Protein AF-A0A973JFU6-F1 (afdb_monomer_lite)

Radius of gyration: 12.18 Å; chains: 1; bounding box: 25×26×29 Å

Foldseek 3Di:
DADPVLDDPPHGDDDEPPRDYLQVLLQVLQVVLVVVVVVVRDDDDDDFDDDPCTVSSSVSSVNSNVVD

pLDDT: mean 95.03, std 4.84, range [67.62, 98.38]

Secondary structure (DSSP, 8-state):
---GGGB-SSSB---BTTTB-HHHHHHHHHHHHHHHGGGT---------S-TTHHHHHHHHHHHHTT-

Structure (mmCIF, N/CA/C/O backbone):
data_AF-A0A973JFU6-F1
#
_entry.id   AF-A0A973JFU6-F1
#
loop_
_atom_site.group_PDB
_atom_site.id
_atom_site.type_symbol
_atom_site.label_atom_id
_atom_site.label_alt_id
_atom_site.label_comp_id
_atom_site.label_asym_id
_atom_site.label_entity_id
_atom_site.label_seq_id
_atom_site.pdbx_PDB_ins_code
_atom_site.Cartn_x
_atom_site.Cartn_y
_atom_site.Cartn_z
_atom_site.occupancy
_atom_site.B_iso_or_equiv
_atom_site.auth_seq_id
_atom_site.auth_comp_id
_atom_site.auth_asym_id
_atom_site.auth_atom_id
_atom_site.pdbx_PDB_model_num
ATOM 1 N N . MET A 1 1 ? -1.128 -16.068 9.438 1.00 67.62 1 MET A N 1
ATOM 2 C CA . MET A 1 1 ? -1.485 -16.540 8.083 1.00 67.62 1 MET A CA 1
ATOM 3 C C . MET A 1 1 ? -2.358 -15.469 7.448 1.00 67.62 1 MET A C 1
ATOM 5 O O . MET A 1 1 ? -3.162 -14.895 8.172 1.00 67.62 1 MET A O 1
ATOM 9 N N . ILE A 1 2 ? -2.139 -15.132 6.176 1.00 80.88 2 ILE A N 1
ATOM 10 C CA . ILE A 1 2 ? -2.909 -14.091 5.475 1.00 80.88 2 ILE A CA 1
ATOM 11 C C . ILE A 1 2 ? -4.308 -14.634 5.169 1.00 80.88 2 ILE A C 1
ATOM 13 O O . ILE A 1 2 ? -4.418 -15.764 4.700 1.00 80.88 2 ILE A O 1
ATOM 17 N N . ASN A 1 3 ? -5.355 -13.847 5.433 1.00 87.56 3 ASN A N 1
ATOM 18 C CA . ASN A 1 3 ? -6.713 -14.168 4.996 1.00 87.56 3 ASN A CA 1
ATOM 19 C C . ASN A 1 3 ? -6.811 -13.929 3.474 1.00 87.56 3 ASN A C 1
ATOM 21 O O . ASN A 1 3 ? -6.713 -12.773 3.071 1.00 87.56 3 ASN A O 1
ATOM 25 N N . PRO A 1 4 ? -6.978 -14.957 2.620 1.00 90.75 4 PRO A N 1
ATOM 26 C CA . PRO A 1 4 ? -7.003 -14.776 1.167 1.00 90.75 4 PRO A CA 1
ATOM 27 C C . PRO A 1 4 ? -8.231 -13.991 0.684 1.00 90.75 4 PRO A C 1
ATOM 29 O O . PRO A 1 4 ? -8.140 -13.291 -0.319 1.00 90.75 4 PRO A O 1
ATOM 32 N N . GLU A 1 5 ? -9.333 -14.008 1.441 1.00 93.25 5 GLU A N 1
ATOM 33 C CA . GLU A 1 5 ? -10.592 -13.324 1.099 1.00 93.25 5 GLU A CA 1
ATOM 34 C C . GLU A 1 5 ? -10.476 -11.790 1.095 1.00 93.25 5 GLU A C 1
ATOM 36 O O . GLU A 1 5 ? -11.404 -11.076 0.707 1.00 93.25 5 GLU A O 1
ATOM 41 N N . VAL A 1 6 ? -9.338 -11.253 1.549 1.00 94.69 6 VAL A N 1
ATOM 42 C CA . VAL A 1 6 ? -9.060 -9.817 1.465 1.00 94.69 6 VAL A CA 1
ATOM 43 C C . VAL A 1 6 ? -8.774 -9.373 0.039 1.00 94.69 6 VAL A C 1
ATOM 45 O O . VAL A 1 6 ? -8.998 -8.205 -0.263 1.00 94.69 6 VAL A O 1
ATOM 48 N N . PHE A 1 7 ? -8.299 -10.274 -0.826 1.00 95.62 7 PHE A N 1
ATOM 49 C CA . PHE A 1 7 ? -8.082 -10.012 -2.245 1.00 95.62 7 PHE A CA 1
ATOM 50 C C . PHE A 1 7 ? -9.389 -10.248 -2.994 1.00 95.62 7 PHE A C 1
ATOM 52 O O . PHE A 1 7 ? -9.811 -11.383 -3.200 1.00 95.62 7 PHE A O 1
ATOM 59 N N . ARG A 1 8 ? -10.050 -9.159 -3.374 1.00 94.94 8 ARG A N 1
ATOM 60 C CA . ARG A 1 8 ? -11.322 -9.187 -4.094 1.00 94.94 8 ARG A CA 1
ATOM 61 C C . ARG A 1 8 ? -11.083 -8.976 -5.583 1.00 94.94 8 ARG A C 1
ATOM 63 O O . ARG A 1 8 ? -9.961 -8.762 -6.027 1.00 94.94 8 ARG A O 1
ATOM 70 N N . GLU A 1 9 ? -12.166 -9.004 -6.348 1.00 96.31 9 GLU A N 1
ATOM 71 C CA . GLU A 1 9 ? -12.139 -8.861 -7.806 1.00 96.31 9 GLU A CA 1
ATOM 72 C C . GLU A 1 9 ? -11.465 -7.563 -8.284 1.00 96.31 9 GLU A C 1
ATOM 74 O O . GLU A 1 9 ? -10.771 -7.574 -9.296 1.00 96.31 9 GLU A O 1
ATOM 79 N N . TYR A 1 10 ? -11.642 -6.454 -7.557 1.00 95.19 10 TYR A N 1
ATOM 80 C CA . TYR A 1 10 ? -11.185 -5.129 -7.992 1.00 95.19 10 TYR A CA 1
ATOM 81 C C . TYR A 1 10 ? -10.273 -4.401 -6.995 1.00 95.19 10 TYR A C 1
ATOM 83 O O . TYR A 1 10 ? -9.680 -3.386 -7.354 1.00 95.19 10 TYR A O 1
ATOM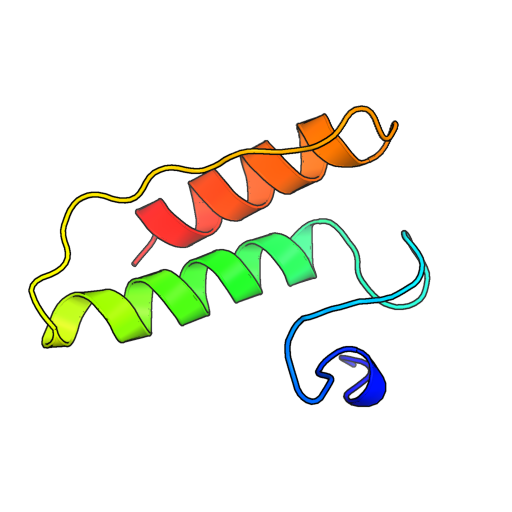 91 N N . ASP A 1 11 ? -10.149 -4.877 -5.753 1.00 96.75 11 ASP A N 1
ATOM 92 C CA . ASP A 1 11 ? -9.276 -4.274 -4.744 1.00 96.75 11 ASP A CA 1
ATOM 93 C C . ASP A 1 11 ? -8.981 -5.208 -3.559 1.00 96.75 11 ASP A C 1
ATOM 95 O O . ASP A 1 11 ? -9.416 -6.358 -3.505 1.00 96.75 11 ASP A O 1
ATOM 99 N N . ILE A 1 12 ? -8.201 -4.699 -2.603 1.00 95.50 12 ILE A N 1
ATOM 100 C CA . ILE A 1 12 ? -7.894 -5.375 -1.344 1.00 95.50 12 ILE A CA 1
ATOM 101 C C . ILE A 1 12 ? -8.708 -4.719 -0.227 1.00 95.50 12 ILE A C 1
ATOM 103 O O . ILE A 1 12 ? -8.551 -3.525 0.039 1.00 95.50 12 ILE A O 1
ATOM 107 N N . ARG A 1 13 ? -9.564 -5.486 0.458 1.00 95.25 13 ARG A N 1
ATOM 108 C CA . ARG A 1 13 ? -10.425 -4.981 1.542 1.00 95.25 13 ARG A CA 1
ATOM 109 C C . ARG A 1 13 ? -10.588 -5.977 2.675 1.00 95.25 13 ARG A C 1
ATOM 111 O O . ARG A 1 13 ? -10.846 -7.155 2.463 1.00 95.25 13 ARG A O 1
ATOM 118 N N . GLY A 1 14 ? -10.563 -5.456 3.895 1.00 93.50 14 GLY A N 1
ATOM 119 C CA . GLY A 1 14 ? -10.688 -6.236 5.118 1.00 93.50 14 GLY A CA 1
ATOM 120 C C . GLY A 1 14 ? -10.793 -5.342 6.347 1.00 93.50 14 GLY A C 1
ATOM 121 O O . GLY A 1 14 ? -10.728 -4.113 6.262 1.00 93.50 14 GLY A O 1
ATOM 122 N N . VAL A 1 15 ? -11.002 -5.974 7.494 1.00 94.25 15 VAL A N 1
ATOM 123 C CA . VAL A 1 15 ? -11.143 -5.334 8.797 1.00 94.25 15 VAL A CA 1
ATOM 124 C C . VAL A 1 15 ? -9.766 -5.122 9.427 1.00 94.25 15 VAL A C 1
ATOM 126 O O . VAL A 1 15 ? -8.993 -6.062 9.623 1.00 94.25 15 VAL A O 1
ATOM 129 N N . VAL A 1 16 ? -9.483 -3.871 9.793 1.00 92.94 16 VAL A N 1
ATOM 130 C CA . VAL A 1 16 ? -8.260 -3.453 10.497 1.00 92.94 16 VAL A CA 1
ATOM 131 C C . VAL A 1 16 ? -8.035 -4.307 11.744 1.00 92.94 16 VAL A C 1
ATOM 133 O O . VAL A 1 16 ? -8.930 -4.455 12.573 1.00 92.94 16 VAL A O 1
ATOM 136 N N . GLY A 1 17 ? -6.830 -4.863 11.887 1.00 87.00 17 GLY A N 1
ATOM 137 C CA . GLY A 1 17 ? -6.427 -5.644 13.062 1.00 87.00 17 GLY A CA 1
ATOM 138 C C . GLY A 1 17 ? -6.956 -7.082 13.098 1.00 87.00 17 GLY A C 1
ATOM 139 O O . GLY A 1 17 ? -6.468 -7.871 13.902 1.00 87.00 17 GLY A O 1
ATOM 140 N N . LYS A 1 18 ? -7.891 -7.442 12.211 1.00 90.38 18 LYS A N 1
ATOM 141 C CA . LYS A 1 18 ? -8.392 -8.813 12.047 1.00 90.38 18 LYS A CA 1
ATOM 142 C C . LYS A 1 18 ? -7.874 -9.439 10.758 1.00 90.38 18 LYS A C 1
ATOM 144 O O . LYS A 1 18 ? -7.235 -10.483 10.799 1.00 90.38 18 LYS A O 1
ATOM 149 N N . ASP A 1 19 ? -8.153 -8.792 9.632 1.00 90.62 19 ASP A N 1
ATOM 150 C CA . ASP A 1 19 ? -7.850 -9.327 8.306 1.00 90.62 19 ASP A CA 1
ATOM 151 C C . ASP A 1 19 ? -6.464 -8.899 7.822 1.00 90.62 19 ASP A C 1
ATOM 153 O O . ASP A 1 19 ? -5.751 -9.681 7.197 1.00 90.62 19 ASP A O 1
ATOM 157 N N . PHE A 1 20 ? -6.048 -7.677 8.161 1.00 85.81 20 PHE A N 1
ATOM 158 C CA . PHE A 1 20 ? -4.677 -7.228 7.953 1.00 85.81 20 PHE A CA 1
ATOM 159 C C . PHE A 1 20 ? -4.221 -6.189 8.974 1.00 85.81 20 PHE A C 1
ATOM 161 O O . PHE A 1 20 ? -5.006 -5.466 9.594 1.00 85.81 20 PHE A O 1
ATOM 168 N N . ASN A 1 21 ? -2.903 -6.146 9.156 1.00 91.25 21 ASN A N 1
ATOM 169 C CA . ASN A 1 21 ? -2.189 -5.249 10.053 1.00 91.25 21 ASN A CA 1
ATOM 170 C C . ASN A 1 21 ? -1.091 -4.487 9.285 1.00 91.25 21 ASN A C 1
ATOM 172 O O . ASN A 1 21 ? -0.955 -4.614 8.071 1.00 91.25 21 ASN A O 1
ATOM 176 N N . VAL A 1 22 ? -0.296 -3.692 10.002 1.00 94.25 22 VAL A N 1
ATOM 177 C CA . VAL A 1 22 ? 0.781 -2.872 9.422 1.00 94.25 22 VAL A CA 1
ATOM 178 C C . VAL A 1 22 ? 1.793 -3.713 8.628 1.00 94.25 22 VAL A C 1
ATOM 180 O O . VAL A 1 22 ? 2.202 -3.298 7.547 1.00 94.25 22 VAL A O 1
ATOM 183 N N . SER A 1 23 ? 2.158 -4.903 9.122 1.00 94.25 23 SER A N 1
ATOM 184 C CA . SER A 1 23 ? 3.102 -5.800 8.435 1.00 94.25 23 SER A CA 1
ATOM 185 C C . SER A 1 23 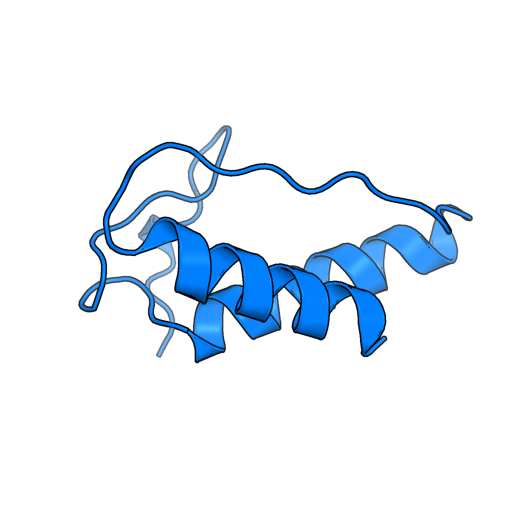? 2.547 -6.282 7.100 1.00 94.25 23 SER A C 1
ATOM 187 O O . SER A 1 23 ? 3.262 -6.285 6.106 1.00 94.25 23 SER A O 1
ATOM 189 N N . PHE A 1 24 ? 1.261 -6.634 7.058 1.00 94.56 24 PHE A N 1
ATOM 190 C CA . PHE A 1 24 ? 0.620 -7.032 5.808 1.00 94.56 24 PHE A CA 1
ATOM 191 C C . PHE A 1 24 ? 0.652 -5.901 4.773 1.00 94.56 24 PHE A C 1
ATOM 193 O O . PHE A 1 24 ? 0.998 -6.133 3.621 1.00 94.56 24 PHE A O 1
ATOM 200 N N . VAL A 1 25 ? 0.336 -4.665 5.174 1.00 95.94 25 VAL A N 1
ATOM 201 C CA . VAL A 1 25 ? 0.348 -3.515 4.251 1.00 95.94 25 VAL A CA 1
ATOM 202 C C . VAL A 1 25 ? 1.765 -3.209 3.747 1.00 95.94 25 VAL A C 1
ATOM 204 O O . VAL A 1 25 ? 1.941 -2.856 2.581 1.00 95.94 25 VAL A O 1
ATOM 207 N N . TYR A 1 26 ? 2.783 -3.398 4.590 1.00 97.31 26 TYR A N 1
ATOM 208 C CA . TYR A 1 26 ? 4.184 -3.334 4.171 1.00 97.31 26 TYR A CA 1
ATOM 209 C C . TYR A 1 26 ? 4.513 -4.388 3.101 1.00 97.31 26 TYR A C 1
ATOM 211 O O . TYR A 1 26 ? 5.116 -4.060 2.076 1.00 97.31 26 TYR A O 1
ATOM 219 N N . ASP A 1 27 ? 4.062 -5.630 3.289 1.00 96.50 27 ASP A N 1
ATOM 220 C CA . ASP A 1 27 ? 4.269 -6.707 2.318 1.00 96.50 27 ASP A CA 1
ATOM 221 C C . ASP A 1 27 ? 3.518 -6.462 1.000 1.00 96.50 27 ASP A C 1
ATOM 223 O O . ASP A 1 27 ? 4.064 -6.739 -0.067 1.00 96.50 27 ASP A O 1
ATOM 227 N N . ILE A 1 28 ? 2.322 -5.859 1.041 1.00 96.56 28 ILE A N 1
ATOM 228 C CA . ILE A 1 28 ? 1.631 -5.378 -0.167 1.00 96.56 28 ILE A CA 1
ATOM 229 C C . ILE A 1 28 ? 2.481 -4.339 -0.900 1.00 96.56 28 ILE A C 1
ATOM 231 O O . ILE A 1 28 ? 2.650 -4.439 -2.114 1.00 96.56 28 ILE A O 1
ATOM 235 N N . GLY A 1 29 ? 3.066 -3.376 -0.183 1.00 97.56 29 GLY A N 1
ATOM 236 C CA . GLY A 1 29 ? 3.963 -2.386 -0.783 1.00 97.56 29 GLY A CA 1
ATOM 237 C C . GLY A 1 29 ? 5.151 -3.037 -1.491 1.00 97.56 29 GLY A C 1
ATOM 238 O O . GLY A 1 29 ? 5.444 -2.699 -2.635 1.00 97.56 29 GLY A O 1
ATOM 239 N N . ARG A 1 30 ? 5.785 -4.031 -0.859 1.00 98.19 30 ARG A N 1
ATOM 240 C CA . ARG A 1 30 ? 6.865 -4.814 -1.480 1.00 98.19 30 ARG A CA 1
ATOM 241 C C . ARG A 1 30 ? 6.400 -5.585 -2.710 1.00 98.19 30 ARG A C 1
ATOM 243 O O . ARG A 1 30 ? 7.108 -5.614 -3.712 1.00 98.19 30 ARG A O 1
ATOM 250 N N . ALA A 1 31 ? 5.233 -6.219 -2.648 1.00 97.31 31 ALA A N 1
ATOM 251 C CA . ALA A 1 31 ? 4.690 -6.967 -3.776 1.00 97.31 31 ALA A CA 1
ATOM 252 C C . ALA A 1 31 ? 4.442 -6.046 -4.982 1.00 97.31 31 ALA A C 1
ATOM 254 O O . ALA A 1 31 ? 4.864 -6.360 -6.095 1.00 97.31 31 ALA A O 1
ATOM 255 N N . VAL A 1 32 ? 3.839 -4.875 -4.750 1.00 97.75 32 VAL A N 1
ATOM 256 C CA . VAL A 1 32 ? 3.609 -3.863 -5.791 1.00 97.75 32 VAL A CA 1
ATOM 257 C C . VAL A 1 32 ? 4.930 -3.323 -6.345 1.00 97.75 32 VAL A C 1
ATOM 259 O O . VAL A 1 32 ? 5.083 -3.259 -7.562 1.00 97.75 32 VAL A O 1
ATOM 262 N N . GLY A 1 33 ? 5.901 -2.986 -5.488 1.00 97.69 33 GLY A N 1
ATOM 263 C CA . GLY A 1 33 ? 7.226 -2.514 -5.914 1.00 97.69 33 GLY A CA 1
ATOM 264 C C . GLY A 1 33 ? 7.969 -3.550 -6.762 1.00 97.69 33 GLY A C 1
ATOM 265 O O . GLY A 1 33 ? 8.429 -3.250 -7.863 1.00 97.69 33 GLY A O 1
ATOM 266 N N . THR A 1 34 ? 7.966 -4.808 -6.319 1.00 98.19 34 THR A N 1
ATOM 267 C CA . THR A 1 34 ? 8.561 -5.940 -7.048 1.00 98.19 34 THR A CA 1
ATOM 268 C C . THR A 1 34 ? 7.927 -6.120 -8.427 1.00 98.19 34 THR A C 1
ATOM 270 O O . THR A 1 34 ? 8.630 -6.360 -9.406 1.00 98.19 34 THR A O 1
ATOM 273 N N . TYR A 1 35 ? 6.603 -5.975 -8.527 1.00 97.88 35 TYR A N 1
ATOM 274 C CA . TYR A 1 35 ? 5.890 -6.033 -9.802 1.00 97.88 35 TYR A CA 1
ATOM 275 C C . TYR A 1 35 ? 6.202 -4.828 -10.705 1.00 97.88 35 TYR A C 1
ATOM 277 O O . TYR A 1 35 ? 6.287 -4.967 -11.924 1.00 97.88 35 TYR A O 1
ATOM 285 N N . ALA A 1 36 ? 6.403 -3.645 -10.127 1.00 97.75 36 ALA A N 1
ATOM 286 C CA . ALA A 1 36 ? 6.652 -2.398 -10.846 1.00 97.75 36 ALA A CA 1
ATOM 287 C C . ALA A 1 36 ? 8.035 -2.340 -11.525 1.00 97.75 36 ALA A C 1
ATOM 289 O O . ALA A 1 36 ? 8.145 -1.837 -12.646 1.00 97.75 36 ALA A O 1
ATOM 290 N N . ILE A 1 37 ? 9.072 -2.882 -10.875 1.00 96.44 37 ILE A N 1
ATOM 291 C CA . ILE A 1 37 ? 10.469 -2.874 -11.350 1.00 96.44 37 ILE A CA 1
ATOM 292 C C . ILE A 1 37 ? 10.628 -3.391 -12.794 1.00 96.44 37 ILE A C 1
ATOM 294 O O . ILE A 1 37 ? 11.167 -2.648 -13.620 1.00 96.44 37 ILE A O 1
ATOM 298 N N . PRO A 1 38 ? 10.163 -4.606 -13.158 1.00 98.06 38 PRO A N 1
ATOM 299 C CA . PRO A 1 38 ? 10.315 -5.118 -14.523 1.00 98.06 38 PRO A CA 1
ATOM 300 C C . PRO A 1 38 ? 9.517 -4.317 -15.563 1.00 98.06 38 PRO A C 1
ATOM 302 O O . PRO A 1 38 ? 9.839 -4.371 -16.746 1.00 98.06 38 PRO A O 1
ATOM 305 N N . HIS A 1 39 ? 8.523 -3.533 -15.136 1.00 98.00 39 HIS A N 1
ATOM 306 C CA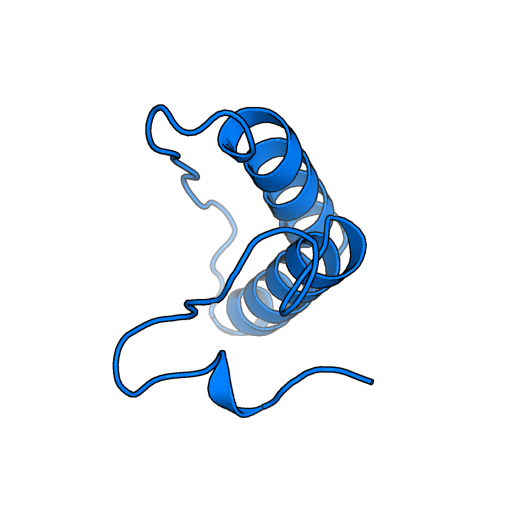 . HIS A 1 39 ? 7.740 -2.647 -16.002 1.00 98.00 39 HIS A CA 1
ATOM 307 C C . HIS A 1 39 ? 8.360 -1.246 -16.145 1.00 98.00 39 HIS A C 1
ATOM 309 O O . HIS A 1 39 ? 7.759 -0.363 -16.754 1.00 98.00 39 HIS A O 1
ATOM 315 N N . GLY A 1 40 ? 9.549 -1.010 -15.577 1.00 97.75 40 GLY A N 1
ATOM 316 C CA . GLY A 1 40 ? 10.245 0.275 -15.660 1.00 97.75 40 GLY A CA 1
ATOM 317 C C . GLY A 1 40 ? 9.587 1.402 -14.858 1.00 97.75 40 GLY A C 1
ATOM 318 O O . GLY A 1 40 ? 9.957 2.566 -15.023 1.00 97.75 40 GLY A O 1
ATOM 319 N N . ILE A 1 41 ? 8.631 1.086 -13.980 1.00 97.62 41 ILE A N 1
ATOM 320 C CA . ILE A 1 41 ? 7.936 2.078 -13.160 1.00 97.62 41 ILE A CA 1
ATOM 321 C C . ILE A 1 41 ? 8.825 2.427 -11.965 1.00 97.62 41 ILE A C 1
ATOM 323 O O . ILE A 1 41 ? 9.091 1.593 -11.106 1.00 97.62 41 ILE A O 1
ATOM 327 N N . ARG A 1 42 ? 9.286 3.681 -11.911 1.00 94.31 42 ARG A N 1
ATOM 328 C CA . ARG A 1 42 ? 10.199 4.187 -10.864 1.00 94.31 42 ARG A CA 1
ATOM 329 C C . ARG A 1 42 ? 9.564 5.199 -9.919 1.00 94.31 42 ARG A C 1
ATOM 331 O O . ARG A 1 42 ? 10.176 5.598 -8.933 1.00 94.31 42 ARG A O 1
ATOM 338 N N . THR A 1 43 ? 8.363 5.664 -10.235 1.00 95.75 43 THR A N 1
ATOM 339 C CA . THR A 1 43 ? 7.675 6.703 -9.469 1.00 95.75 43 THR A CA 1
ATOM 340 C C . THR A 1 43 ? 6.212 6.329 -9.343 1.00 95.75 43 THR A C 1
ATOM 342 O O . THR A 1 43 ? 5.564 6.003 -10.335 1.00 95.75 43 THR A O 1
ATOM 345 N N . MET A 1 44 ? 5.707 6.366 -8.114 1.00 96.00 44 MET A N 1
ATOM 346 C CA . MET A 1 44 ? 4.322 6.059 -7.778 1.00 96.00 44 MET A CA 1
ATOM 347 C C . MET A 1 44 ? 3.792 7.109 -6.811 1.00 96.00 44 MET A C 1
ATOM 349 O O . MET A 1 44 ? 4.498 7.544 -5.900 1.00 96.00 44 MET A O 1
ATOM 353 N N . THR A 1 45 ? 2.535 7.495 -6.996 1.00 97.56 45 THR A N 1
ATOM 354 C CA . THR A 1 45 ? 1.803 8.315 -6.032 1.00 97.56 45 THR A CA 1
ATOM 355 C C . THR A 1 45 ? 1.084 7.401 -5.051 1.00 97.56 45 THR A C 1
ATOM 357 O O . THR A 1 45 ? 0.493 6.400 -5.446 1.00 97.56 45 THR A O 1
ATOM 360 N N . ILE A 1 46 ? 1.111 7.766 -3.774 1.00 97.75 46 ILE A N 1
ATOM 361 C CA . ILE A 1 46 ? 0.327 7.120 -2.723 1.00 97.75 46 ILE A CA 1
ATOM 362 C C . ILE A 1 46 ? -0.658 8.131 -2.142 1.00 97.75 46 ILE A C 1
ATOM 364 O O . ILE A 1 46 ? -0.360 9.321 -2.048 1.00 97.75 46 ILE A O 1
ATOM 368 N N . GLY A 1 47 ? -1.845 7.651 -1.793 1.00 97.56 47 GLY A N 1
ATOM 369 C CA . GLY A 1 47 ? -2.918 8.445 -1.209 1.00 97.56 47 GLY A CA 1
ATOM 370 C C . GLY A 1 47 ? -3.680 7.627 -0.176 1.00 97.56 47 GLY A C 1
ATOM 371 O O . GLY A 1 47 ? -3.560 6.402 -0.126 1.00 97.56 47 GLY A O 1
ATOM 372 N N . MET A 1 48 ? -4.442 8.308 0.673 1.00 97.62 48 MET A N 1
ATOM 373 C CA . MET A 1 48 ? -5.242 7.676 1.717 1.00 97.62 48 MET A CA 1
ATOM 374 C C . MET A 1 48 ? -6.507 8.488 2.007 1.00 97.62 48 MET A C 1
ATOM 376 O O . MET A 1 48 ? -6.561 9.680 1.709 1.00 97.62 48 MET A O 1
ATOM 380 N N . ASP A 1 49 ? -7.511 7.840 2.597 1.00 97.56 49 ASP A N 1
ATOM 381 C CA . ASP A 1 49 ? -8.717 8.497 3.108 1.00 97.56 49 ASP A CA 1
ATOM 382 C C . ASP A 1 49 ? -8.550 8.939 4.581 1.00 97.56 49 ASP A C 1
ATOM 384 O O . ASP A 1 49 ? -7.479 8.809 5.178 1.00 97.56 49 ASP A O 1
ATOM 388 N N . CYS A 1 50 ? -9.629 9.436 5.192 1.00 98.00 50 CYS A N 1
ATOM 389 C CA . CYS A 1 50 ? -9.630 9.971 6.556 1.00 98.00 50 CYS A CA 1
ATOM 390 C C . CYS A 1 50 ? -9.851 8.920 7.671 1.00 98.00 50 CYS A C 1
ATOM 392 O O . CYS A 1 50 ? -10.317 9.279 8.754 1.00 98.00 50 CYS A O 1
ATOM 394 N N . ARG A 1 51 ? -9.582 7.622 7.454 1.00 96.94 51 ARG A N 1
ATOM 395 C CA . ARG A 1 51 ? -9.714 6.615 8.531 1.00 96.94 51 ARG A CA 1
ATOM 396 C C . ARG A 1 51 ? -8.587 6.739 9.555 1.00 96.9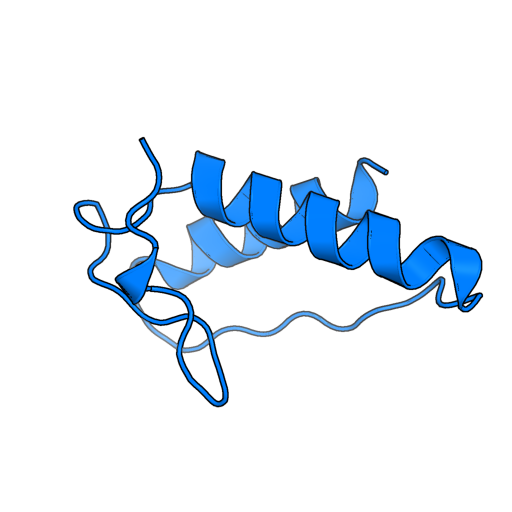4 51 ARG A C 1
ATOM 398 O O . ARG A 1 51 ? -7.450 7.051 9.221 1.00 96.94 51 ARG A O 1
ATOM 405 N N . LEU A 1 52 ? -8.870 6.360 10.802 1.00 96.56 52 LEU A N 1
ATOM 406 C CA . LEU A 1 52 ? -7.875 6.345 11.887 1.00 96.56 52 LEU A CA 1
ATOM 407 C C . LEU A 1 52 ? -6.659 5.451 11.582 1.00 96.56 52 LEU A C 1
ATOM 409 O O . LEU A 1 52 ? -5.552 5.726 12.034 1.00 96.56 52 LEU A O 1
ATOM 413 N N . SER A 1 53 ? -6.853 4.383 10.807 1.00 96.00 53 SER A N 1
ATOM 414 C CA . SER A 1 53 ? -5.778 3.485 10.367 1.00 96.00 53 SER A CA 1
ATOM 415 C C . SER A 1 53 ? -4.931 4.052 9.225 1.00 96.00 53 SER A C 1
ATOM 417 O O . SER A 1 53 ? -3.817 3.577 9.006 1.00 96.00 53 SER A O 1
ATOM 419 N N . SER A 1 54 ? -5.452 5.034 8.484 1.00 97.00 54 SER A N 1
ATOM 420 C CA . SER A 1 54 ? -4.882 5.490 7.215 1.00 97.00 54 SER A CA 1
ATOM 421 C C . SER A 1 54 ? -3.455 6.022 7.346 1.00 97.00 54 SER A C 1
ATOM 423 O O . SER A 1 54 ? -2.610 5.532 6.597 1.00 97.00 54 SER A O 1
ATOM 425 N N . PRO A 1 55 ? -3.105 6.890 8.322 1.00 97.62 55 PRO A N 1
ATOM 426 C CA . PRO A 1 55 ? -1.729 7.379 8.460 1.00 97.62 55 PRO A CA 1
ATOM 427 C C . PRO A 1 55 ? -0.694 6.260 8.635 1.00 97.62 55 PRO A C 1
ATOM 429 O O . PRO A 1 55 ? 0.361 6.275 8.000 1.00 97.62 55 PRO A O 1
ATOM 432 N N . HIS A 1 56 ? -1.007 5.250 9.452 1.00 96.00 56 HIS A N 1
ATOM 433 C CA . HIS A 1 56 ? -0.097 4.133 9.710 1.00 96.00 56 HIS A CA 1
ATOM 434 C C . HIS A 1 56 ? 0.043 3.203 8.501 1.00 96.00 56 HIS A C 1
ATOM 436 O O . HIS A 1 56 ? 1.143 2.741 8.200 1.00 96.00 56 HIS A O 1
ATOM 442 N N . TYR A 1 57 ? -1.052 2.930 7.792 1.00 97.06 57 TYR A N 1
ATOM 443 C CA . TYR A 1 57 ? -1.020 2.081 6.599 1.00 97.06 57 TYR A CA 1
ATOM 444 C C . TYR A 1 57 ? -0.373 2.775 5.407 1.00 97.06 57 TYR A C 1
ATOM 446 O O . TYR A 1 57 ? 0.368 2.136 4.666 1.00 97.06 57 TYR A O 1
ATOM 454 N N . HIS A 1 58 ? -0.571 4.081 5.267 1.00 97.88 58 HIS A N 1
ATOM 455 C CA . HIS A 1 58 ? 0.114 4.884 4.267 1.00 97.88 58 HIS A CA 1
ATOM 456 C C . HIS A 1 58 ? 1.638 4.836 4.451 1.00 97.88 58 HIS A C 1
ATOM 458 O O . HIS A 1 58 ? 2.367 4.586 3.491 1.00 97.88 58 HIS A O 1
ATOM 464 N N . ASP A 1 59 ? 2.138 5.009 5.680 1.00 98.19 59 ASP A N 1
ATOM 465 C CA . ASP A 1 59 ? 3.578 4.900 5.949 1.00 98.19 59 ASP A CA 1
ATOM 466 C C . ASP A 1 59 ? 4.114 3.476 5.724 1.00 98.19 59 ASP A C 1
ATOM 468 O O . ASP A 1 59 ? 5.190 3.308 5.147 1.00 98.19 59 ASP A O 1
ATOM 472 N N . ALA A 1 60 ? 3.357 2.445 6.113 1.00 97.62 60 ALA A N 1
ATOM 473 C CA . ALA A 1 60 ? 3.728 1.051 5.871 1.00 97.62 60 ALA A CA 1
ATOM 474 C C . ALA A 1 60 ? 3.837 0.729 4.374 1.00 97.62 60 ALA A C 1
ATOM 476 O O . ALA A 1 60 ? 4.835 0.153 3.941 1.00 97.62 60 ALA A O 1
ATOM 477 N N . LEU A 1 61 ? 2.846 1.155 3.585 1.00 97.94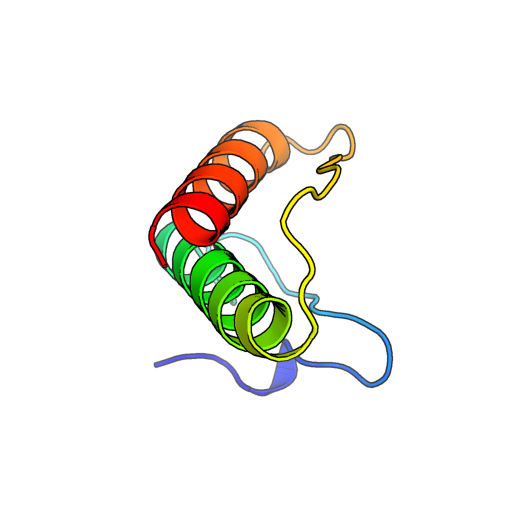 61 LEU A N 1
ATOM 478 C CA . LEU A 1 61 ? 2.822 0.964 2.137 1.00 97.94 61 LEU A CA 1
ATOM 479 C C . LEU A 1 61 ? 3.999 1.683 1.475 1.00 97.94 61 LEU A C 1
ATOM 481 O O . LEU A 1 61 ? 4.714 1.078 0.678 1.00 97.94 61 LEU A O 1
ATOM 485 N N . ARG A 1 62 ? 4.242 2.947 1.853 1.00 98.25 62 ARG A N 1
ATOM 486 C CA . ARG A 1 62 ? 5.390 3.736 1.384 1.00 98.25 62 ARG A CA 1
ATOM 487 C C . ARG A 1 62 ? 6.703 3.001 1.635 1.00 98.25 62 ARG A C 1
ATOM 489 O O . ARG A 1 62 ? 7.492 2.843 0.712 1.00 98.25 62 ARG A O 1
ATOM 496 N N . LYS A 1 63 ? 6.924 2.540 2.872 1.00 98.38 63 LYS A N 1
ATOM 497 C CA . LYS A 1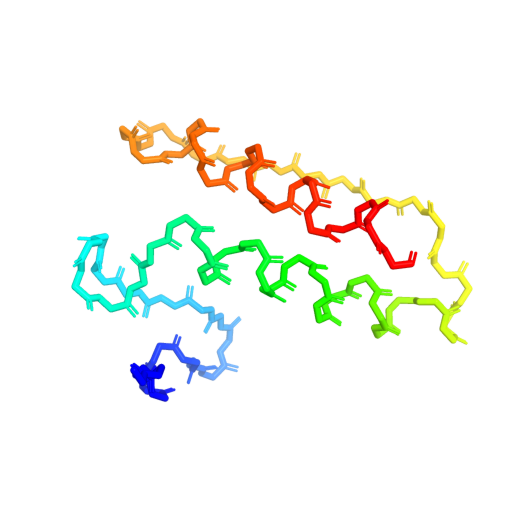 63 ? 8.129 1.790 3.258 1.00 98.38 63 LYS A CA 1
ATOM 498 C C . LYS A 1 63 ? 8.281 0.510 2.442 1.00 98.38 63 LYS A C 1
ATOM 500 O O . LYS A 1 63 ? 9.388 0.221 1.999 1.00 98.38 63 LYS A O 1
ATOM 505 N N . GLY A 1 64 ? 7.187 -0.223 2.235 1.00 98.12 64 GLY A N 1
ATOM 506 C CA . GLY A 1 64 ? 7.170 -1.440 1.426 1.00 98.12 64 GLY A CA 1
ATOM 507 C C . GLY A 1 64 ? 7.600 -1.174 -0.014 1.00 98.12 64 GLY A C 1
ATOM 508 O O . GLY A 1 64 ? 8.543 -1.802 -0.490 1.00 98.12 64 GLY A O 1
ATOM 509 N N . LEU A 1 65 ? 6.972 -0.187 -0.661 1.00 97.75 65 LEU A N 1
ATOM 510 C CA . LEU A 1 65 ? 7.261 0.220 -2.042 1.00 97.75 65 LEU A CA 1
ATOM 511 C C . LEU A 1 65 ? 8.725 0.619 -2.257 1.00 97.75 65 LEU A C 1
ATOM 513 O O . LEU A 1 65 ? 9.294 0.318 -3.296 1.00 97.75 65 LEU A O 1
ATOM 517 N N . THR A 1 66 ? 9.341 1.296 -1.284 1.00 96.94 66 THR A N 1
ATOM 518 C CA . THR A 1 66 ? 10.731 1.776 -1.390 1.00 96.94 66 THR A CA 1
ATOM 519 C C . THR A 1 66 ? 11.782 0.764 -0.924 1.00 96.94 66 THR A C 1
ATOM 521 O O . THR A 1 66 ? 12.954 1.115 -0.835 1.00 96.94 66 THR A O 1
ATOM 524 N N . SER A 1 67 ? 11.380 -0.453 -0.547 1.00 96.88 67 SER A N 1
ATOM 525 C CA . SER A 1 67 ? 12.284 -1.469 0.021 1.00 96.88 67 SER A CA 1
ATOM 526 C C . SER A 1 67 ? 12.681 -2.582 -0.952 1.00 96.88 67 SER A C 1
ATOM 528 O O . SER A 1 67 ? 13.328 -3.542 -0.536 1.00 96.88 67 SER A O 1
ATOM 530 N N . THR A 1 68 ? 12.278 -2.462 -2.217 1.00 85.31 68 THR A N 1
ATOM 531 C CA . THR A 1 68 ? 12.498 -3.448 -3.285 1.00 85.31 68 THR A CA 1
ATOM 532 C C . THR A 1 68 ? 13.361 -2.893 -4.395 1.00 85.31 68 THR A C 1
ATOM 534 O O . THR A 1 68 ? 13.151 -1.704 -4.726 1.00 85.31 68 THR A O 1
#

Sequence (68 aa):
MINPEVFREYDIRGVVGKDFNVSFVYDIGRAVGTYAIPHGIRTMTIGMDCRLSSPHYHDALRKGLTST